Protein AF-A0A7V3WDC5-F1 (afdb_monomer_lite)

pLDDT: mean 90.92, std 9.42, range [61.53, 98.5]

Sequence (84 aa):
MTEAAIFDIDGVLVDSPHERAWGDTLQRLMKTHWADIASETRYAPGRYTAGVYQQVVSGKPRQEGAAALLEYFGIPDPDGRRTQ

Radius of gyration: 16.08 Å; chains: 1; bounding box: 41×24×53 Å

Secondar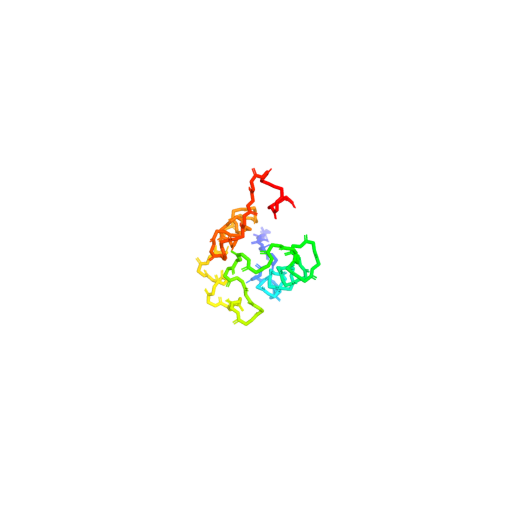y structure (DSSP, 8-state):
--------SBTTTB---HHHHHHHHHHHHHHTTTTTTGGGSS--GGG--HHHIIIIITTS-HHHHHHHHHHHHT---TTS-TT-

Foldseek 3Di:
DDDDDDDDCDPTVDPDPVLVVVLVVVVVCCVPVVVVCNVVWQDDSVVSDPVCCVVQQPPDDQLSSQVSVCVVGVPDDPPSPSSD

Structure (mmCIF, N/CA/C/O backbone):
data_AF-A0A7V3WDC5-F1
#
_entry.id   AF-A0A7V3WDC5-F1
#
loop_
_atom_site.group_PDB
_atom_site.id
_atom_site.type_symbol
_atom_site.label_atom_id
_atom_site.label_alt_id
_atom_site.label_comp_id
_atom_site.label_asym_id
_atom_site.label_entity_id
_atom_site.label_seq_id
_atom_site.pdbx_PDB_ins_code
_atom_site.Cartn_x
_atom_site.Cartn_y
_atom_site.Cartn_z
_atom_site.occupancy
_atom_site.B_iso_or_equiv
_atom_site.auth_seq_id
_atom_site.auth_comp_id
_atom_site.auth_asym_id
_atom_site.auth_atom_id
_atom_site.pdbx_PDB_model_num
ATOM 1 N N . MET A 1 1 ? 30.696 -3.435 -36.451 1.00 62.19 1 MET A N 1
ATOM 2 C CA . MET A 1 1 ? 29.570 -2.674 -35.878 1.00 62.19 1 MET A CA 1
ATOM 3 C C . MET A 1 1 ? 29.212 -3.345 -34.578 1.00 62.19 1 MET A C 1
ATOM 5 O O . MET A 1 1 ? 29.042 -4.556 -34.591 1.00 62.19 1 MET A O 1
ATOM 9 N N . THR A 1 2 ? 29.185 -2.598 -33.482 1.00 63.50 2 THR A N 1
ATOM 10 C CA . THR A 1 2 ? 28.737 -3.125 -32.192 1.00 63.50 2 THR A CA 1
ATOM 11 C C . THR A 1 2 ? 27.379 -2.510 -31.920 1.00 63.50 2 THR A C 1
ATOM 13 O O . THR A 1 2 ? 27.271 -1.288 -31.848 1.00 63.50 2 THR A O 1
ATOM 16 N N . GLU A 1 3 ? 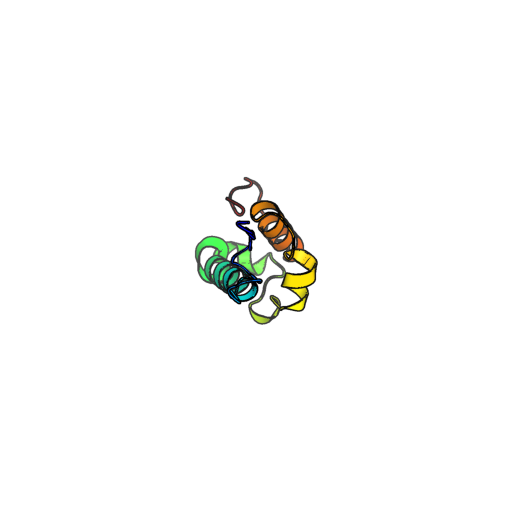26.354 -3.346 -31.827 1.00 79.94 3 GLU A N 1
ATOM 17 C CA . GLU A 1 3 ? 25.020 -2.942 -31.397 1.00 79.94 3 GLU A CA 1
ATOM 18 C C . GLU A 1 3 ? 24.916 -3.162 -29.888 1.00 79.94 3 GLU A C 1
ATOM 20 O O . GLU A 1 3 ? 25.391 -4.173 -29.366 1.00 79.94 3 GLU A O 1
ATOM 25 N N . ALA A 1 4 ? 24.335 -2.197 -29.181 1.00 79.31 4 ALA A N 1
ATOM 26 C CA . ALA A 1 4 ? 24.087 -2.278 -27.749 1.00 79.31 4 ALA A CA 1
ATOM 27 C C . ALA A 1 4 ? 22.615 -1.963 -27.475 1.00 79.31 4 ALA A C 1
ATOM 29 O O . ALA A 1 4 ? 22.044 -1.067 -28.096 1.00 79.31 4 ALA A O 1
ATOM 30 N N . ALA A 1 5 ? 22.024 -2.694 -26.532 1.00 82.62 5 ALA A N 1
ATOM 31 C CA . ALA A 1 5 ? 20.653 -2.506 -26.076 1.00 82.62 5 ALA A CA 1
ATOM 32 C C . ALA A 1 5 ? 20.625 -2.314 -24.555 1.00 82.62 5 ALA A C 1
ATOM 34 O O . ALA A 1 5 ? 21.433 -2.900 -23.833 1.00 82.62 5 ALA A O 1
ATOM 35 N N . ILE A 1 6 ? 19.687 -1.490 -24.086 1.00 82.50 6 ILE A N 1
ATOM 36 C CA . ILE A 1 6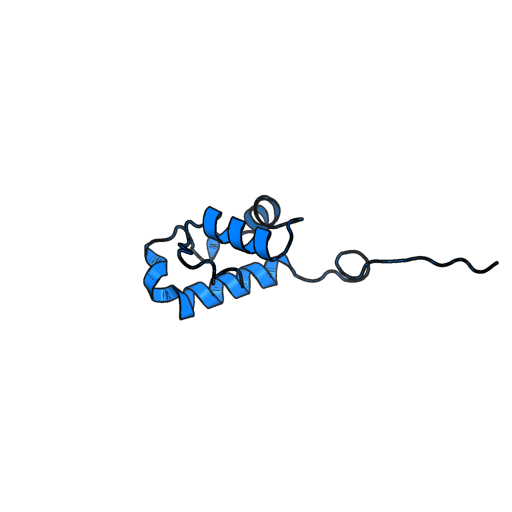 ? 19.408 -1.262 -22.666 1.00 82.50 6 ILE A CA 1
ATOM 37 C C . ILE A 1 6 ? 18.051 -1.891 -22.372 1.00 82.50 6 ILE A C 1
ATOM 39 O O . ILE A 1 6 ? 17.060 -1.546 -23.014 1.00 82.50 6 ILE A O 1
ATOM 43 N N . PHE A 1 7 ? 18.022 -2.797 -21.401 1.00 76.81 7 PHE A N 1
ATOM 44 C CA . PHE A 1 7 ? 16.803 -3.413 -20.893 1.00 76.81 7 PHE A CA 1
ATOM 45 C C . PHE A 1 7 ? 16.655 -3.07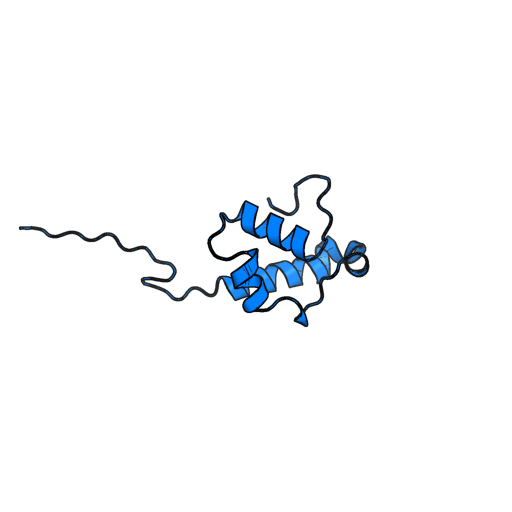2 -19.418 1.00 76.81 7 PHE A C 1
ATOM 47 O O . PHE A 1 7 ? 17.638 -3.092 -18.674 1.00 76.81 7 PHE A O 1
ATOM 54 N N . ASP A 1 8 ? 15.425 -2.779 -19.012 1.00 78.06 8 ASP A N 1
ATOM 55 C CA . ASP A 1 8 ? 15.059 -2.813 -17.601 1.00 78.06 8 ASP A CA 1
ATOM 56 C C . ASP A 1 8 ? 15.033 -4.273 -17.110 1.00 78.06 8 ASP A C 1
ATOM 58 O O . ASP A 1 8 ? 15.036 -5.209 -17.913 1.00 78.06 8 ASP A O 1
ATOM 62 N N . ILE A 1 9 ? 15.031 -4.487 -15.799 1.00 74.44 9 ILE A N 1
ATOM 63 C CA . ILE A 1 9 ? 14.946 -5.827 -15.210 1.00 74.44 9 ILE A CA 1
ATOM 64 C C . ILE A 1 9 ? 13.489 -6.159 -14.888 1.00 74.44 9 ILE A C 1
ATOM 66 O O . ILE A 1 9 ? 12.971 -7.169 -15.370 1.00 74.44 9 ILE A O 1
ATOM 70 N N . ASP A 1 10 ? 12.826 -5.304 -14.112 1.00 70.12 10 ASP A N 1
ATOM 71 C CA . ASP A 1 10 ? 11.472 -5.545 -13.615 1.00 70.12 10 ASP A CA 1
ATOM 72 C C . ASP A 1 10 ? 10.439 -5.418 -14.747 1.00 70.12 10 ASP A C 1
ATOM 74 O O . ASP A 1 10 ? 10.373 -4.416 -15.456 1.00 70.12 10 ASP A O 1
ATOM 78 N N . GLY A 1 11 ? 9.646 -6.469 -14.963 1.00 61.53 11 GLY A N 1
ATOM 79 C CA . GLY A 1 11 ? 8.635 -6.530 -16.023 1.00 61.53 11 GLY A CA 1
ATOM 80 C C . GLY A 1 11 ? 9.185 -6.693 -17.448 1.00 61.53 11 GLY A C 1
ATOM 81 O O . GLY A 1 11 ? 8.394 -6.802 -18.384 1.00 61.53 11 GLY A O 1
ATOM 82 N N . VAL A 1 12 ? 10.513 -6.740 -17.628 1.00 74.69 12 VAL A N 1
ATOM 83 C CA . VAL A 1 12 ? 11.178 -6.933 -18.933 1.00 74.69 12 VAL A CA 1
ATOM 84 C C . VAL A 1 12 ? 12.005 -8.218 -18.955 1.00 74.69 12 VAL A C 1
ATOM 86 O O . VAL A 1 12 ? 11.822 -9.047 -19.843 1.00 74.69 12 VAL A O 1
ATOM 89 N N . LEU A 1 13 ? 12.895 -8.408 -17.978 1.00 77.25 13 LEU A N 1
ATOM 90 C CA . LEU A 1 13 ? 13.712 -9.622 -17.848 1.00 77.25 13 LEU A CA 1
ATOM 91 C C . LEU A 1 13 ? 13.203 -10.553 -16.740 1.00 77.25 13 LEU A C 1
ATOM 93 O O . LEU A 1 13 ? 13.466 -11.754 -16.788 1.00 77.25 13 LEU A O 1
ATOM 97 N N . VAL A 1 14 ? 12.486 -10.013 -15.748 1.00 75.19 14 VAL A N 1
ATOM 98 C CA . VAL A 1 14 ? 11.967 -10.746 -14.588 1.00 75.19 14 VAL A CA 1
ATOM 99 C C . VAL A 1 14 ? 10.539 -10.304 -14.273 1.00 75.19 14 VAL A C 1
ATOM 101 O O . VAL A 1 14 ? 10.252 -9.113 -14.202 1.00 75.19 14 VAL A O 1
ATOM 104 N N . ASP A 1 15 ? 9.656 -11.270 -14.020 1.00 70.75 15 ASP A N 1
ATOM 105 C CA . ASP A 1 15 ? 8.333 -11.025 -13.438 1.00 70.75 15 ASP A CA 1
ATOM 106 C C . ASP A 1 15 ? 8.455 -10.973 -11.907 1.00 70.75 15 ASP A C 1
ATOM 108 O O . ASP A 1 15 ? 8.363 -11.986 -11.205 1.00 70.75 15 ASP A O 1
ATOM 112 N N . SER A 1 16 ? 8.801 -9.801 -11.379 1.00 68.88 16 SER A N 1
ATOM 113 C CA . SER A 1 16 ? 8.941 -9.579 -9.943 1.00 68.88 16 SER A CA 1
ATOM 114 C C . SER A 1 16 ? 7.563 -9.331 -9.306 1.00 68.88 16 SER A C 1
ATOM 116 O O . SER A 1 16 ? 6.761 -8.543 -9.813 1.00 68.88 16 SER A O 1
ATOM 118 N N . PRO A 1 17 ? 7.240 -9.980 -8.167 1.00 84.69 17 PRO A N 1
ATOM 119 C CA . PRO A 1 17 ? 5.887 -9.973 -7.609 1.00 84.69 17 PRO A CA 1
ATOM 120 C C . PRO A 1 17 ? 5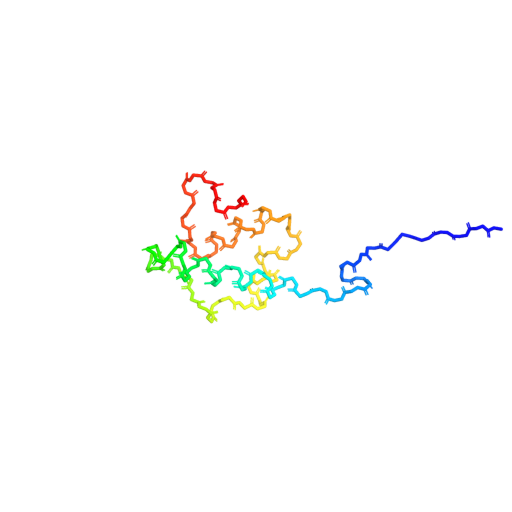.604 -8.692 -6.803 1.00 84.69 17 PRO A C 1
ATOM 122 O O . PRO A 1 17 ? 5.317 -8.747 -5.604 1.00 84.69 17 PRO A O 1
ATOM 125 N N . HIS A 1 18 ? 5.693 -7.524 -7.444 1.00 87.25 18 HIS A N 1
ATOM 126 C CA . HIS A 1 18 ? 5.556 -6.219 -6.792 1.00 87.25 18 HIS A CA 1
ATOM 127 C C . HIS A 1 18 ? 4.212 -6.049 -6.076 1.00 87.25 18 HIS A C 1
ATOM 129 O O . HIS A 1 18 ? 4.201 -5.624 -4.922 1.00 87.25 18 HIS A O 1
ATOM 135 N N . GLU A 1 19 ? 3.096 -6.431 -6.706 1.00 91.56 19 GLU A N 1
ATOM 136 C CA . GLU A 1 19 ? 1.763 -6.417 -6.078 1.00 91.56 19 GLU A CA 1
ATOM 137 C C . GLU A 1 19 ? 1.774 -7.156 -4.731 1.00 91.56 19 GLU A C 1
ATOM 139 O O . GLU A 1 19 ? 1.334 -6.633 -3.706 1.00 91.56 19 GLU A O 1
ATOM 144 N N . ARG A 1 20 ? 2.334 -8.370 -4.716 1.00 93.06 20 ARG A N 1
ATOM 145 C CA . ARG A 1 20 ? 2.392 -9.197 -3.509 1.00 93.06 20 ARG A CA 1
ATOM 146 C C . ARG A 1 20 ? 3.227 -8.531 -2.422 1.00 93.06 20 ARG A C 1
ATOM 148 O O . ARG A 1 20 ? 2.803 -8.504 -1.273 1.00 93.06 20 ARG A O 1
ATOM 155 N N . ALA A 1 21 ? 4.378 -7.962 -2.778 1.00 93.19 21 ALA A N 1
ATOM 156 C CA . ALA A 1 21 ? 5.248 -7.288 -1.818 1.00 93.19 21 ALA A CA 1
ATOM 157 C C . ALA A 1 21 ? 4.541 -6.112 -1.119 1.00 93.19 21 ALA A C 1
ATOM 159 O O . ALA A 1 21 ? 4.676 -5.944 0.097 1.00 93.19 21 ALA A O 1
ATOM 160 N N . TRP A 1 22 ? 3.745 -5.335 -1.860 1.00 95.00 22 TRP A N 1
ATOM 161 C CA . TRP A 1 22 ? 2.911 -4.266 -1.303 1.00 95.00 22 TRP A CA 1
ATOM 162 C C . TRP A 1 22 ? 1.836 -4.806 -0.353 1.00 95.00 22 TRP A C 1
ATOM 164 O O . TRP A 1 22 ? 1.715 -4.324 0.776 1.00 95.00 22 TRP A O 1
ATOM 174 N N . GLY A 1 23 ? 1.085 -5.823 -0.785 1.00 95.88 23 GLY A N 1
ATOM 175 C CA . GLY A 1 23 ? 0.028 -6.442 0.015 1.00 95.88 23 GLY A CA 1
ATOM 176 C C . GLY A 1 23 ? 0.538 -7.082 1.308 1.00 95.88 23 GLY A C 1
ATOM 177 O O . GLY A 1 23 ? -0.006 -6.822 2.383 1.00 95.88 23 GLY A O 1
ATOM 178 N N . ASP A 1 24 ? 1.613 -7.867 1.228 1.00 96.56 24 ASP A N 1
ATOM 179 C CA . ASP A 1 24 ? 2.208 -8.557 2.377 1.00 96.56 24 ASP A CA 1
ATOM 180 C C . ASP A 1 24 ? 2.767 -7.560 3.399 1.00 96.56 24 ASP A C 1
ATOM 182 O O . ASP A 1 24 ? 2.574 -7.721 4.609 1.00 96.56 24 ASP A O 1
ATOM 186 N N . THR A 1 25 ? 3.410 -6.490 2.922 1.00 95.56 25 THR A N 1
ATOM 187 C CA . THR A 1 25 ? 3.939 -5.426 3.784 1.00 95.56 25 THR A CA 1
ATOM 188 C C . THR A 1 25 ? 2.812 -4.690 4.501 1.00 95.56 25 THR A C 1
ATOM 190 O O . THR A 1 25 ? 2.851 -4.568 5.727 1.00 95.56 25 THR A O 1
ATOM 193 N N . LEU A 1 26 ? 1.773 -4.264 3.772 1.00 96.31 26 LEU A N 1
ATOM 194 C CA . LEU A 1 26 ? 0.612 -3.602 4.368 1.00 96.31 26 LEU A CA 1
ATOM 195 C C . LEU A 1 26 ? -0.075 -4.510 5.395 1.00 96.31 26 LEU A C 1
ATOM 197 O O . LEU A 1 26 ? -0.381 -4.080 6.507 1.00 96.31 26 LEU A O 1
ATOM 201 N N . GLN A 1 27 ? -0.259 -5.790 5.066 1.00 97.44 27 GLN A N 1
ATOM 202 C CA . GLN A 1 27 ? -0.846 -6.754 5.987 1.00 97.44 27 GLN A CA 1
ATOM 203 C C . GLN A 1 27 ? -0.017 -6.913 7.260 1.00 97.44 27 GLN A C 1
ATOM 205 O O . GLN A 1 27 ? -0.588 -6.954 8.352 1.00 97.44 27 GLN A O 1
ATOM 210 N N . ARG A 1 28 ? 1.308 -7.009 7.138 1.00 97.75 28 ARG A N 1
ATOM 211 C CA . ARG A 1 28 ? 2.203 -7.119 8.290 1.00 97.75 28 ARG A CA 1
ATOM 212 C C . ARG A 1 28 ? 2.100 -5.888 9.186 1.00 97.75 28 ARG A C 1
ATOM 214 O O . ARG A 1 28 ? 1.918 -6.056 10.386 1.00 97.75 28 ARG A O 1
ATOM 221 N N . LEU A 1 29 ? 2.159 -4.686 8.614 1.00 96.88 29 LEU A N 1
ATOM 222 C CA . LEU A 1 29 ? 2.073 -3.427 9.361 1.00 96.88 29 LEU A CA 1
ATOM 223 C C . LEU A 1 29 ? 0.745 -3.311 10.120 1.00 96.88 29 LEU A C 1
ATOM 225 O O . LEU A 1 29 ? 0.755 -3.058 11.322 1.00 96.88 29 LEU A O 1
ATOM 229 N N . MET A 1 30 ? -0.378 -3.610 9.462 1.00 97.19 30 MET A N 1
ATOM 230 C CA . MET A 1 30 ? -1.715 -3.587 10.076 1.00 97.19 30 MET A CA 1
ATOM 231 C C . MET A 1 30 ? -1.902 -4.644 11.173 1.00 97.19 30 MET A C 1
ATOM 233 O O . MET A 1 30 ? -2.711 -4.454 12.074 1.00 97.19 30 MET A O 1
ATOM 237 N N . LYS A 1 31 ? -1.165 -5.761 11.118 1.00 97.31 31 LYS A N 1
ATOM 238 C CA . LYS A 1 31 ? -1.177 -6.792 12.170 1.00 97.31 31 LYS A CA 1
ATOM 239 C C . LYS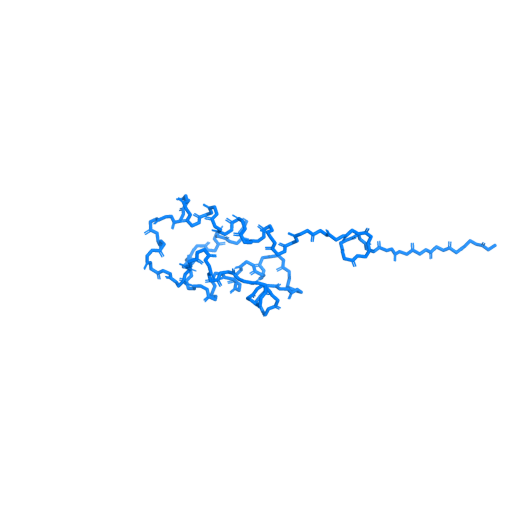 A 1 31 ? -0.261 -6.468 13.350 1.00 97.31 31 LYS A C 1
ATOM 241 O O . LYS A 1 31 ? -0.440 -7.062 14.409 1.00 97.31 31 LYS A O 1
ATOM 246 N N . THR A 1 32 ? 0.739 -5.605 13.168 1.00 96.62 32 THR A N 1
ATOM 247 C CA . THR A 1 32 ? 1.749 -5.318 14.194 1.00 96.62 32 THR A CA 1
ATOM 248 C C . THR A 1 32 ? 1.766 -3.843 14.572 1.00 96.62 32 THR A C 1
ATOM 250 O O . THR A 1 32 ? 1.112 -3.447 15.530 1.00 96.62 32 THR A O 1
ATOM 253 N N . HIS A 1 33 ? 2.509 -3.027 13.830 1.00 95.12 33 HIS A N 1
ATOM 254 C CA . HIS A 1 33 ? 2.832 -1.648 14.187 1.00 95.12 33 HIS A CA 1
ATOM 255 C C . HIS A 1 33 ? 1.625 -0.713 14.162 1.00 95.12 33 HIS A C 1
ATOM 257 O O . HIS A 1 33 ? 1.670 0.321 14.816 1.00 95.12 33 HIS A O 1
ATOM 263 N N . TRP A 1 34 ? 0.586 -1.062 13.402 1.00 96.25 34 TRP A N 1
ATOM 264 C CA . TRP A 1 34 ? -0.634 -0.271 13.220 1.00 96.25 34 TRP A CA 1
ATOM 265 C C . TRP A 1 34 ? -1.881 -1.018 13.712 1.00 96.25 34 TRP A C 1
ATOM 267 O O . TRP A 1 34 ? -2.997 -0.728 13.282 1.00 96.25 34 TRP A O 1
ATOM 277 N N . ALA A 1 35 ? -1.700 -2.023 14.575 1.00 96.19 35 ALA A N 1
ATOM 278 C CA . ALA A 1 35 ? -2.804 -2.819 15.107 1.00 96.19 35 ALA A CA 1
ATOM 279 C C . ALA A 1 35 ? -3.773 -1.983 15.963 1.00 96.19 35 ALA A C 1
ATOM 281 O O . ALA A 1 35 ? -4.967 -2.265 15.991 1.00 96.19 35 ALA A O 1
ATOM 282 N N . ASP A 1 36 ? -3.260 -0.949 16.628 1.00 96.44 36 ASP A N 1
ATOM 283 C CA . ASP A 1 36 ? -4.002 0.010 17.447 1.00 96.44 36 ASP A CA 1
ATOM 284 C C . ASP A 1 36 ? -4.956 0.886 16.623 1.00 96.44 36 ASP A C 1
ATOM 286 O O . ASP A 1 36 ? -6.078 1.133 17.053 1.00 96.44 36 ASP A O 1
ATOM 290 N N . ILE A 1 37 ? -4.549 1.290 15.417 1.00 95.75 37 ILE A N 1
ATOM 291 C CA . ILE A 1 37 ? -5.371 2.115 14.518 1.00 95.75 37 ILE A CA 1
ATOM 292 C C . ILE A 1 37 ? -6.217 1.288 13.544 1.00 95.75 37 ILE A C 1
ATOM 294 O O . ILE A 1 37 ? -7.017 1.845 12.797 1.00 95.75 37 ILE A O 1
ATOM 298 N N . ALA A 1 38 ? -6.065 -0.040 13.518 1.00 94.62 38 ALA A N 1
ATOM 299 C CA . ALA A 1 38 ? -6.654 -0.881 12.477 1.00 94.62 38 ALA A CA 1
ATOM 300 C C . ALA A 1 38 ? -8.179 -0.741 12.361 1.00 94.62 38 ALA A C 1
ATOM 302 O O . ALA A 1 38 ? -8.703 -0.683 11.245 1.00 94.62 38 ALA A O 1
ATOM 303 N N . SER A 1 39 ? -8.877 -0.620 13.496 1.00 95.25 39 SER A N 1
ATOM 304 C CA . SER A 1 39 ? -10.333 -0.444 13.559 1.00 95.25 39 SER A CA 1
ATOM 305 C C . SER A 1 39 ? -10.834 0.904 13.036 1.00 95.25 39 SER A C 1
ATOM 307 O O . SER A 1 39 ? -12.027 1.042 12.780 1.00 95.25 39 SER A O 1
ATOM 309 N N . GLU A 1 40 ? -9.954 1.892 12.877 1.00 96.44 40 GLU A N 1
ATOM 310 C CA . GLU A 1 40 ? -10.294 3.235 12.386 1.00 96.44 40 GLU A CA 1
ATOM 311 C C . GLU A 1 40 ? -10.147 3.354 10.861 1.00 96.44 40 GLU A C 1
ATOM 313 O O . GLU A 1 40 ? -10.495 4.370 10.263 1.00 96.44 40 GLU A O 1
ATOM 318 N N . THR A 1 41 ? -9.649 2.300 10.211 1.00 98.06 41 THR A N 1
ATOM 319 C CA . THR A 1 41 ? -9.359 2.282 8.775 1.00 98.06 41 THR A CA 1
ATOM 320 C C . THR A 1 41 ? -10.385 1.455 8.007 1.00 98.06 41 THR A C 1
ATOM 322 O O . THR A 1 41 ? -11.142 0.657 8.557 1.00 98.06 41 THR A O 1
ATOM 325 N N . ARG A 1 42 ? -10.381 1.588 6.680 1.00 97.94 42 ARG A N 1
ATOM 326 C CA . ARG A 1 42 ? -11.145 0.713 5.776 1.00 97.94 42 ARG A CA 1
ATOM 327 C C . ARG A 1 42 ? -10.371 -0.540 5.364 1.00 97.94 42 ARG A C 1
ATOM 329 O O . ARG A 1 42 ? -10.861 -1.293 4.514 1.00 97.94 42 ARG A O 1
ATOM 336 N N . TYR A 1 43 ? -9.165 -0.743 5.897 1.00 97.75 43 TYR A N 1
ATOM 337 C CA . TYR A 1 43 ? -8.329 -1.878 5.542 1.00 97.75 43 TYR A CA 1
ATOM 338 C C . TYR A 1 43 ? -8.888 -3.185 6.112 1.00 97.75 43 TYR A C 1
ATOM 340 O O . TYR A 1 43 ? -9.289 -3.281 7.267 1.00 97.75 43 TYR A O 1
ATOM 348 N N . ALA A 1 44 ? -8.850 -4.224 5.286 1.00 95.50 44 ALA A N 1
ATOM 349 C CA . ALA A 1 44 ? -8.977 -5.610 5.707 1.00 95.50 44 ALA A CA 1
ATOM 350 C C . ALA A 1 44 ? -8.123 -6.468 4.762 1.00 95.50 44 ALA A C 1
ATOM 352 O O . ALA A 1 44 ? -7.992 -6.096 3.592 1.00 95.50 44 ALA A O 1
ATOM 353 N N . PRO A 1 45 ? -7.597 -7.630 5.197 1.00 90.50 45 PRO A N 1
ATOM 354 C CA . PRO A 1 45 ? -6.737 -8.465 4.357 1.00 90.50 45 PRO A CA 1
ATOM 355 C C . PRO A 1 45 ? -7.317 -8.775 2.969 1.00 90.50 45 PRO A C 1
ATOM 357 O O . PRO A 1 45 ? -6.599 -8.704 1.984 1.00 90.50 45 PRO A O 1
ATOM 360 N N . GLY A 1 46 ? -8.623 -9.049 2.875 1.00 94.62 46 GLY A N 1
ATOM 361 C CA . GLY A 1 46 ? -9.294 -9.337 1.599 1.00 94.62 46 GLY A CA 1
ATOM 362 C C . GLY A 1 46 ? -9.669 -8.110 0.757 1.00 94.62 46 GLY A C 1
ATOM 363 O O . GLY A 1 46 ? -10.220 -8.272 -0.325 1.00 94.62 46 GLY A O 1
ATOM 364 N N . ARG A 1 47 ? -9.429 -6.886 1.247 1.00 97.44 47 ARG A N 1
ATOM 365 C CA . ARG A 1 47 ? -9.720 -5.641 0.513 1.00 97.44 47 ARG A CA 1
ATOM 366 C C . ARG A 1 47 ? -8.533 -5.122 -0.289 1.00 97.44 47 ARG A C 1
ATOM 368 O O . ARG A 1 47 ? -8.734 -4.310 -1.189 1.00 97.44 47 ARG A O 1
ATOM 375 N N . TYR A 1 48 ? -7.322 -5.583 0.010 1.00 97.25 48 TYR A N 1
ATOM 376 C CA . TYR A 1 48 ? -6.193 -5.402 -0.890 1.00 97.25 48 TYR A CA 1
ATOM 377 C C . TYR A 1 48 ? -6.305 -6.425 -2.024 1.00 97.25 48 TYR A C 1
ATOM 379 O O . TYR A 1 48 ? -6.314 -7.629 -1.780 1.00 97.25 48 TYR A O 1
ATOM 387 N N . THR A 1 49 ? -6.453 -5.946 -3.256 1.00 96.69 49 THR A N 1
ATOM 388 C CA . THR A 1 49 ? -6.654 -6.783 -4.447 1.00 96.69 49 THR A CA 1
ATOM 389 C C . THR A 1 49 ? -5.774 -6.285 -5.587 1.00 96.69 49 THR A C 1
ATOM 391 O O . THR A 1 49 ? -5.383 -5.115 -5.588 1.00 96.69 49 THR A O 1
ATOM 394 N N . ALA A 1 50 ? -5.549 -7.125 -6.599 1.00 94.75 50 ALA A N 1
ATOM 395 C CA . ALA A 1 50 ? -4.854 -6.733 -7.825 1.00 94.75 50 ALA A CA 1
ATOM 396 C C . ALA A 1 50 ? -5.455 -5.470 -8.471 1.00 94.75 50 ALA A C 1
ATOM 398 O O . ALA A 1 50 ? -4.729 -4.593 -8.932 1.00 94.75 50 ALA A O 1
ATOM 399 N N . GLY A 1 51 ? -6.787 -5.324 -8.435 1.00 96.69 51 GLY A N 1
ATOM 400 C CA . GLY A 1 51 ? -7.471 -4.128 -8.937 1.00 96.69 51 GLY A CA 1
ATOM 401 C C . GLY A 1 51 ? -7.104 -2.863 -8.158 1.00 96.69 51 GLY A C 1
ATOM 402 O O . GLY A 1 51 ? -6.815 -1.835 -8.764 1.00 96.69 51 GLY A O 1
ATOM 403 N N . VAL A 1 52 ? -7.034 -2.954 -6.825 1.00 97.19 52 VAL A N 1
ATOM 404 C CA . VAL A 1 52 ? -6.585 -1.839 -5.974 1.00 97.19 52 VAL A CA 1
ATOM 405 C C . VAL A 1 52 ? -5.128 -1.494 -6.264 1.00 97.19 52 VAL A C 1
ATOM 407 O O . VAL A 1 52 ? -4.815 -0.323 -6.448 1.00 97.19 52 VAL A O 1
ATOM 410 N N . TYR A 1 53 ? -4.241 -2.488 -6.365 1.00 96.06 53 TYR A N 1
ATOM 411 C CA . TYR A 1 53 ? -2.841 -2.248 -6.721 1.00 96.06 53 TYR A CA 1
ATOM 412 C C . TYR A 1 53 ? -2.715 -1.520 -8.064 1.00 96.06 53 TYR A C 1
ATOM 414 O O . TYR A 1 53 ? -2.057 -0.481 -8.144 1.00 96.06 53 TYR A O 1
ATOM 422 N N . GLN A 1 54 ? -3.395 -2.017 -9.099 1.00 95.69 54 GLN A N 1
ATOM 423 C CA . GLN A 1 54 ? -3.305 -1.453 -10.440 1.00 95.69 54 GLN A CA 1
ATOM 424 C C . GLN A 1 54 ? -3.871 -0.029 -10.524 1.00 95.69 54 GLN A C 1
ATOM 426 O O . GLN A 1 54 ? -3.330 0.798 -11.252 1.00 95.69 54 GLN A O 1
ATOM 431 N N . GLN A 1 55 ? -4.943 0.270 -9.787 1.00 97.38 55 GLN A N 1
ATOM 432 C CA . GLN A 1 55 ? -5.589 1.586 -9.807 1.00 97.38 55 GLN A CA 1
ATOM 433 C C . GLN A 1 55 ? -4.890 2.619 -8.916 1.00 97.38 55 GLN A C 1
ATOM 435 O O . GLN A 1 55 ? -4.868 3.801 -9.252 1.00 97.38 55 GLN A O 1
ATOM 440 N N . VAL A 1 56 ? -4.358 2.192 -7.769 1.00 97.62 56 VAL A N 1
ATOM 441 C CA . VAL A 1 56 ? -3.898 3.102 -6.709 1.00 97.62 56 VAL A CA 1
ATOM 442 C C . VAL A 1 56 ? -2.377 3.231 -6.676 1.00 97.62 56 VAL A C 1
ATOM 444 O O . VAL A 1 56 ? -1.880 4.311 -6.372 1.00 97.62 56 VAL A O 1
ATOM 447 N N . VAL A 1 57 ? -1.632 2.167 -6.990 1.00 96.00 57 VAL A N 1
ATOM 448 C CA . VAL A 1 57 ? -0.178 2.084 -6.748 1.00 96.00 57 VAL A CA 1
ATOM 449 C C . VAL A 1 57 ? 0.628 1.984 -8.042 1.00 96.00 57 VAL A C 1
ATOM 451 O O . VAL A 1 57 ? 1.669 2.628 -8.165 1.00 96.00 57 VAL A O 1
ATOM 454 N N . SER A 1 58 ? 0.171 1.174 -8.998 1.00 93.38 58 SER A N 1
ATOM 455 C CA . SER A 1 58 ? 0.917 0.853 -10.219 1.00 93.38 58 SER A CA 1
ATOM 456 C C . SER A 1 58 ? 1.326 2.109 -11.000 1.00 93.38 58 SER A C 1
ATOM 458 O O . SER A 1 58 ? 0.543 3.045 -11.168 1.00 93.38 58 SER A O 1
ATOM 460 N N . GLY A 1 59 ? 2.586 2.147 -11.440 1.00 90.88 59 GLY A N 1
ATOM 461 C CA . GLY A 1 59 ? 3.172 3.271 -12.177 1.00 90.88 59 GLY A CA 1
ATOM 462 C C . GLY A 1 59 ? 3.541 4.506 -11.342 1.00 90.88 59 GLY A C 1
ATOM 463 O O . GLY A 1 59 ? 4.134 5.432 -11.892 1.00 90.88 59 GLY A O 1
ATOM 464 N N . LYS A 1 60 ? 3.240 4.547 -10.035 1.00 94.19 60 LYS A N 1
ATOM 465 C CA . LYS A 1 60 ? 3.653 5.654 -9.156 1.00 94.19 60 LYS A CA 1
ATOM 466 C C . LYS A 1 60 ? 5.061 5.439 -8.593 1.00 94.19 60 LYS A C 1
ATOM 468 O O . LYS A 1 60 ? 5.435 4.299 -8.299 1.00 94.19 60 LYS A O 1
ATOM 473 N N . PRO A 1 61 ? 5.828 6.517 -8.338 1.00 93.69 61 PRO A N 1
ATOM 474 C CA . PRO A 1 61 ? 7.004 6.448 -7.478 1.00 93.69 61 PRO A CA 1
ATOM 475 C C . PRO A 1 61 ? 6.662 5.816 -6.126 1.00 93.69 61 PRO A C 1
ATOM 477 O O . PRO A 1 61 ? 5.565 6.001 -5.604 1.00 93.69 61 PRO A O 1
ATOM 480 N N . ARG A 1 62 ? 7.610 5.088 -5.526 1.00 92.00 62 ARG A N 1
ATOM 481 C CA . ARG A 1 62 ? 7.365 4.268 -4.324 1.00 92.00 62 ARG A CA 1
ATOM 482 C C . ARG A 1 62 ? 6.653 5.023 -3.197 1.00 92.00 62 ARG A C 1
ATOM 484 O O . ARG A 1 62 ? 5.664 4.526 -2.675 1.00 92.00 62 ARG A O 1
ATOM 491 N N . GLN A 1 63 ? 7.135 6.212 -2.834 1.00 94.44 63 GLN A N 1
ATOM 492 C CA . GLN A 1 63 ? 6.543 7.003 -1.747 1.00 94.44 63 GLN A CA 1
ATOM 493 C C . GLN A 1 63 ? 5.133 7.498 -2.095 1.00 94.44 63 GLN A C 1
ATOM 495 O O . GLN A 1 63 ? 4.242 7.444 -1.253 1.00 94.44 63 GLN A O 1
ATOM 500 N N . GLU A 1 64 ? 4.901 7.901 -3.347 1.00 96.38 64 GLU A N 1
ATOM 501 C CA . GLU A 1 64 ? 3.573 8.301 -3.826 1.00 96.38 64 GLU A CA 1
ATOM 502 C C . GLU A 1 64 ? 2.596 7.120 -3.863 1.00 96.38 64 GLU A C 1
ATOM 504 O O . GLU A 1 64 ? 1.432 7.271 -3.503 1.00 96.38 64 GLU A O 1
ATOM 509 N N . GLY A 1 65 ? 3.065 5.931 -4.251 1.00 96.50 65 GLY A N 1
ATOM 510 C CA . GLY A 1 65 ? 2.283 4.697 -4.193 1.00 96.50 65 GLY A CA 1
ATOM 511 C C . GLY A 1 65 ? 1.895 4.324 -2.761 1.00 96.50 65 GLY A C 1
ATOM 512 O O . GLY A 1 65 ? 0.748 3.955 -2.515 1.00 96.50 65 GLY A O 1
ATOM 513 N N . ALA A 1 66 ? 2.817 4.485 -1.804 1.00 96.69 66 ALA A N 1
ATOM 514 C CA . ALA A 1 66 ? 2.530 4.276 -0.387 1.00 96.69 66 ALA A CA 1
ATOM 515 C C . ALA A 1 66 ? 1.478 5.271 0.109 1.00 96.69 66 ALA A C 1
ATOM 517 O O . ALA A 1 66 ? 0.457 4.847 0.644 1.00 96.69 66 ALA A O 1
ATOM 518 N N . ALA A 1 67 ? 1.681 6.568 -0.135 1.00 97.56 67 ALA A N 1
ATOM 519 C CA . ALA A 1 67 ? 0.746 7.618 0.260 1.00 97.56 67 ALA A CA 1
ATOM 520 C C . ALA A 1 67 ? -0.662 7.385 -0.313 1.00 97.56 67 ALA A C 1
ATOM 522 O O . ALA A 1 67 ? -1.643 7.430 0.428 1.00 97.56 67 ALA A O 1
ATOM 523 N N . ALA A 1 68 ? -0.761 7.046 -1.602 1.00 97.94 68 ALA A N 1
ATOM 524 C CA . ALA A 1 68 ? -2.035 6.756 -2.257 1.00 97.94 68 ALA A CA 1
ATOM 525 C C . ALA A 1 68 ? -2.752 5.546 -1.632 1.00 97.94 68 ALA A C 1
ATOM 527 O O . ALA A 1 68 ? -3.975 5.543 -1.496 1.00 97.94 68 ALA A O 1
ATOM 528 N N . LEU A 1 69 ? -2.005 4.519 -1.215 1.00 97.25 69 LEU A N 1
ATOM 529 C CA . LEU A 1 69 ? -2.572 3.344 -0.558 1.00 97.25 69 LEU A CA 1
ATOM 530 C C . LEU A 1 69 ? -3.055 3.655 0.868 1.00 97.25 69 LEU A C 1
ATOM 532 O O . LEU A 1 69 ? -4.122 3.177 1.264 1.00 97.25 69 LEU A O 1
ATOM 536 N N . LEU A 1 70 ? -2.306 4.479 1.615 1.00 98.06 70 LEU A N 1
ATOM 537 C CA . LEU A 1 70 ? -2.735 4.988 2.922 1.00 98.06 70 LEU A CA 1
ATOM 538 C C . LEU A 1 70 ? -4.040 5.782 2.780 1.00 98.06 70 LEU A C 1
ATOM 540 O O . LEU A 1 70 ? -5.007 5.492 3.481 1.00 98.06 70 LEU A O 1
ATOM 544 N N . GLU A 1 71 ? -4.117 6.700 1.815 1.00 98.38 71 GLU A N 1
ATOM 545 C CA . GLU A 1 71 ? -5.322 7.485 1.523 1.00 98.38 71 GLU A CA 1
ATOM 546 C C . GLU A 1 71 ? -6.514 6.592 1.132 1.00 98.38 71 GLU A C 1
ATOM 548 O O . GLU A 1 71 ? -7.608 6.707 1.700 1.00 98.38 71 GLU A O 1
ATOM 553 N N . TYR A 1 72 ? -6.299 5.636 0.222 1.00 98.50 72 TYR A N 1
ATOM 554 C CA . TYR A 1 72 ? -7.334 4.713 -0.247 1.00 98.50 72 TYR A CA 1
ATOM 555 C C . TYR A 1 72 ? -7.971 3.912 0.897 1.00 98.50 72 TYR A C 1
ATOM 557 O O . TYR A 1 72 ? -9.198 3.749 0.942 1.00 98.50 72 TYR A O 1
ATOM 565 N N . PHE A 1 73 ? -7.171 3.456 1.863 1.00 98.38 73 PHE A N 1
ATOM 566 C CA . PHE A 1 73 ? -7.673 2.752 3.045 1.00 98.38 73 PHE A CA 1
ATOM 567 C C . PHE A 1 73 ? -8.038 3.669 4.217 1.00 98.38 73 PHE A C 1
ATOM 569 O O . PHE A 1 73 ? -8.605 3.185 5.195 1.00 98.38 73 PHE A O 1
ATOM 576 N N . GLY A 1 74 ? -7.791 4.976 4.119 1.00 98.19 74 GLY A N 1
ATOM 577 C CA . GLY A 1 74 ? -8.007 5.917 5.216 1.00 98.19 74 GLY A CA 1
ATOM 578 C C . GLY A 1 74 ? -7.089 5.651 6.409 1.00 98.19 74 GLY A C 1
ATOM 579 O O . GLY A 1 74 ? -7.520 5.790 7.547 1.00 98.19 74 GLY A O 1
ATOM 580 N N . ILE A 1 75 ? -5.857 5.207 6.157 1.00 97.94 75 ILE A N 1
ATOM 581 C CA . ILE A 1 75 ? -4.839 5.016 7.190 1.00 97.94 75 ILE A CA 1
ATOM 582 C C . ILE A 1 75 ? -4.249 6.396 7.510 1.00 97.94 75 ILE A C 1
ATOM 584 O O . ILE A 1 75 ? -3.683 7.026 6.613 1.00 97.94 75 ILE A O 1
ATOM 588 N N . PRO A 1 76 ? -4.377 6.895 8.751 1.00 96.25 76 PRO A N 1
ATOM 589 C CA . PRO A 1 76 ? -3.859 8.206 9.114 1.00 96.25 76 PRO A CA 1
ATOM 590 C C . PRO A 1 76 ? -2.329 8.218 9.079 1.00 96.25 76 PRO A C 1
ATOM 592 O O . PRO A 1 76 ? -1.689 7.309 9.606 1.00 96.25 76 PRO A O 1
ATOM 595 N N . ASP A 1 77 ? -1.746 9.280 8.521 1.00 95.06 77 ASP A N 1
ATOM 596 C CA . ASP A 1 77 ? -0.299 9.517 8.543 1.00 95.06 77 ASP A CA 1
ATOM 597 C C . ASP A 1 77 ? 0.054 10.964 8.935 1.00 95.06 77 ASP A C 1
ATOM 599 O O . ASP A 1 77 ? 0.565 11.730 8.120 1.00 95.06 77 ASP A O 1
ATOM 603 N N . PRO A 1 78 ? -0.258 11.388 10.176 1.00 91.38 78 PRO A N 1
ATOM 604 C CA . PRO A 1 78 ? -0.145 12.789 10.593 1.00 91.38 78 PRO A CA 1
ATOM 605 C C . PRO A 1 78 ? 1.294 13.320 10.622 1.00 91.38 78 PRO A C 1
ATOM 607 O O . PRO A 1 78 ? 1.498 14.530 10.582 1.00 91.38 78 PRO A O 1
ATOM 610 N N . ASP A 1 79 ? 2.285 12.436 10.723 1.00 92.06 79 ASP A N 1
ATOM 611 C CA . ASP A 1 79 ? 3.708 12.767 10.792 1.00 92.06 79 ASP A CA 1
ATOM 612 C C . ASP A 1 79 ? 4.472 12.437 9.498 1.00 92.06 79 ASP A C 1
ATOM 614 O O . ASP A 1 79 ? 5.680 12.670 9.434 1.00 92.06 79 ASP A O 1
ATOM 618 N N . GLY A 1 80 ? 3.788 11.911 8.474 1.00 90.50 80 GLY A N 1
ATOM 619 C CA . GLY A 1 80 ? 4.385 11.560 7.183 1.00 90.50 80 GLY A CA 1
ATOM 620 C C . GLY A 1 80 ? 5.430 10.442 7.259 1.00 90.50 80 GLY A C 1
ATOM 621 O O . GLY A 1 80 ? 6.305 10.356 6.393 1.00 90.50 80 GLY A O 1
ATOM 622 N N . ARG A 1 81 ? 5.425 9.634 8.328 1.00 90.81 81 ARG A N 1
ATOM 623 C CA . ARG A 1 81 ? 6.454 8.607 8.561 1.00 90.81 81 ARG A CA 1
ATOM 624 C C . ARG A 1 81 ? 6.051 7.229 8.063 1.00 90.81 81 ARG A C 1
ATOM 626 O O . ARG A 1 81 ? 6.920 6.370 7.955 1.00 90.81 81 ARG A O 1
ATOM 633 N N . ARG A 1 82 ? 4.777 6.991 7.739 1.00 90.94 82 ARG A N 1
ATOM 634 C CA . ARG A 1 82 ? 4.318 5.675 7.253 1.00 90.94 82 ARG A CA 1
ATOM 635 C C . ARG A 1 82 ? 4.686 5.404 5.796 1.00 90.94 82 ARG A C 1
ATOM 637 O O . ARG A 1 82 ? 4.557 4.266 5.353 1.00 90.94 82 ARG A O 1
ATOM 644 N N . THR A 1 83 ? 5.151 6.417 5.067 1.00 87.62 83 THR A N 1
ATOM 645 C CA . THR A 1 83 ? 5.620 6.299 3.676 1.00 87.62 83 THR A CA 1
ATOM 646 C C . THR A 1 83 ? 7.147 6.279 3.531 1.00 87.62 83 THR A C 1
ATOM 648 O O . THR A 1 83 ? 7.634 6.285 2.399 1.00 87.62 83 THR A O 1
ATOM 651 N N . GLN A 1 84 ? 7.894 6.327 4.641 1.00 78.88 84 GLN A N 1
ATOM 652 C CA . GLN A 1 84 ? 9.365 6.377 4.675 1.00 78.88 84 GLN A CA 1
ATOM 653 C C . GLN A 1 84 ? 9.984 4.977 4.679 1.00 78.88 84 GLN A C 1
ATOM 655 O O . GLN A 1 84 ? 9.452 4.093 5.386 1.00 78.88 84 GLN A O 1
#